Protein AF-A0A452FMN9-F1 (afdb_monomer_lite)

pLDDT: mean 85.5, std 10.98, range [50.72, 96.56]

Organism: Capra hircus (NCBI:txid9925)

Secondary structure (DSSP, 8-state):
-------PBPPGGGG--HHHHHTTGGGHHHHHHHHHS---GGGPBPPPGGG-HHHHHHHHHHHHHHHHHHHHHTTS---HHHHHHHHHHHHHHHHHHHHHHHHHHHHHHHHHHHHHT--

Sequence (119 aa):
MPPLHPTVKPNPLQKANLCSRLFFWWLNPLFKIGHKRKLEEDDMYSVLPEDHSQHLGEELQGYWDQEVSRAQEDSREPSLMKAIIKCYGKSYLVWGMLTFLEVKAFPYSALILSICGIP

Structure (mmCIF, N/CA/C/O backbone):
data_AF-A0A452FMN9-F1
#
_entry.id   AF-A0A452FMN9-F1
#
loop_
_atom_site.group_PDB
_atom_site.id
_atom_site.type_symbol
_atom_site.label_atom_id
_atom_site.label_alt_id
_atom_site.label_comp_id
_atom_site.label_asym_id
_atom_site.label_entity_id
_atom_site.label_seq_id
_atom_site.pdbx_PDB_ins_code
_atom_site.Cartn_x
_atom_site.Cartn_y
_atom_site.Cartn_z
_atom_site.occupancy
_atom_site.B_iso_or_equiv
_atom_site.auth_seq_id
_atom_site.auth_comp_id
_atom_site.auth_asym_id
_atom_site.auth_atom_id
_atom_site.pdbx_PDB_model_num
ATOM 1 N N . MET A 1 1 ? -25.229 -5.750 -25.055 1.00 50.72 1 MET A N 1
ATOM 2 C CA . MET A 1 1 ? -23.991 -4.942 -25.108 1.00 50.72 1 MET A CA 1
ATOM 3 C C . MET A 1 1 ? -22.810 -5.891 -25.007 1.00 50.72 1 MET A C 1
ATOM 5 O O . MET A 1 1 ? -22.873 -6.767 -24.151 1.00 50.72 1 MET A O 1
ATOM 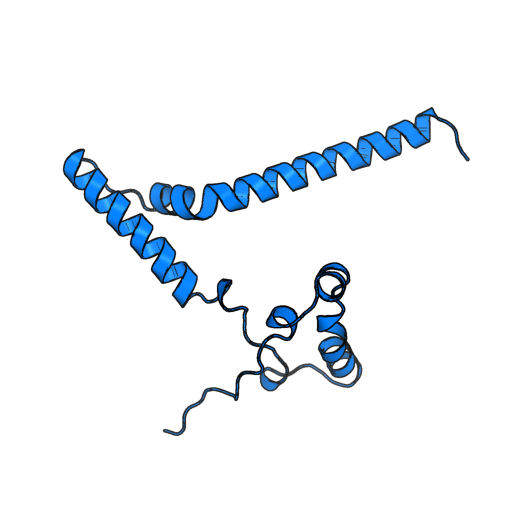9 N N . PRO A 1 2 ? -21.789 -5.782 -25.873 1.00 53.34 2 PRO A N 1
ATOM 10 C CA . PRO A 1 2 ? -20.533 -6.498 -25.670 1.00 53.34 2 PRO A CA 1
ATOM 11 C C . PRO A 1 2 ? -19.859 -5.973 -24.389 1.00 53.34 2 PRO A C 1
ATOM 13 O O . PRO A 1 2 ? -20.069 -4.805 -24.050 1.00 53.34 2 PRO A O 1
ATOM 16 N N . PRO A 1 3 ? -19.084 -6.787 -23.656 1.00 52.34 3 PRO A N 1
ATOM 17 C CA . PRO A 1 3 ? -18.376 -6.308 -22.475 1.00 52.34 3 PRO A CA 1
ATOM 18 C C . PRO A 1 3 ? -17.354 -5.236 -22.888 1.00 52.34 3 PRO A C 1
ATOM 20 O O . PRO A 1 3 ? -16.467 -5.497 -23.692 1.00 52.34 3 PRO A O 1
ATOM 23 N N . LEU A 1 4 ? -17.495 -4.026 -22.336 1.00 55.34 4 LEU A N 1
ATOM 24 C CA . LEU A 1 4 ? -16.609 -2.867 -22.542 1.00 55.34 4 LEU A CA 1
ATOM 25 C C . LEU A 1 4 ? -15.333 -2.929 -21.681 1.00 55.34 4 LEU A C 1
ATOM 27 O O . LEU A 1 4 ? -14.734 -1.899 -21.398 1.00 55.34 4 LEU A O 1
ATOM 31 N N . HIS A 1 5 ? -14.922 -4.115 -21.228 1.00 57.91 5 HIS A N 1
ATOM 32 C CA . HIS A 1 5 ? -13.666 -4.248 -20.499 1.00 57.91 5 HIS A CA 1
ATOM 33 C C . HIS A 1 5 ? -12.556 -4.646 -21.472 1.00 57.91 5 HIS A C 1
ATOM 35 O O . HIS A 1 5 ? -12.609 -5.758 -22.010 1.00 57.91 5 HIS A O 1
ATOM 41 N N . PRO A 1 6 ? -11.560 -3.775 -21.714 1.00 59.75 6 PRO A N 1
ATOM 42 C CA . PRO A 1 6 ? -10.383 -4.166 -22.469 1.00 59.75 6 PRO A CA 1
ATOM 43 C C . PRO A 1 6 ? -9.720 -5.351 -21.761 1.00 59.75 6 PRO A C 1
ATOM 45 O O . PRO A 1 6 ? -9.703 -5.439 -20.532 1.00 59.75 6 PRO A O 1
ATOM 48 N N . THR A 1 7 ? -9.214 -6.304 -22.543 1.00 59.06 7 THR A N 1
ATOM 49 C CA . THR A 1 7 ? -8.437 -7.453 -22.061 1.00 59.06 7 THR A CA 1
ATOM 50 C C . THR A 1 7 ? -7.324 -6.970 -21.134 1.00 59.06 7 THR A C 1
ATOM 52 O O . THR A 1 7 ? -6.320 -6.422 -21.588 1.00 59.06 7 THR A O 1
ATOM 55 N N . VAL A 1 8 ? -7.518 -7.149 -19.828 1.00 70.12 8 VAL A N 1
ATOM 56 C CA . VAL A 1 8 ? -6.638 -6.568 -18.817 1.00 70.12 8 VAL A CA 1
ATOM 57 C C . VAL A 1 8 ? -5.296 -7.300 -18.835 1.00 70.12 8 VAL A C 1
ATOM 59 O O . VAL A 1 8 ? -5.217 -8.496 -18.547 1.00 70.12 8 VAL A O 1
ATOM 62 N N . LYS A 1 9 ? -4.218 -6.586 -19.175 1.00 81.06 9 LYS A N 1
ATOM 63 C CA . LYS A 1 9 ? -2.860 -7.140 -19.125 1.00 81.06 9 LYS A CA 1
ATOM 64 C C . LYS A 1 9 ? -2.451 -7.324 -17.656 1.00 81.06 9 LYS A C 1
ATOM 66 O O . LYS A 1 9 ? -2.445 -6.340 -16.912 1.00 81.06 9 LYS A O 1
ATOM 71 N N . PRO A 1 10 ? -2.092 -8.542 -17.211 1.00 83.75 10 PRO A N 1
ATOM 72 C CA . PRO A 1 10 ? -1.677 -8.765 -15.831 1.00 83.75 10 PRO A CA 1
ATOM 73 C C . PRO A 1 10 ? -0.388 -7.998 -15.536 1.00 83.75 10 PRO A C 1
ATOM 75 O O . PRO A 1 10 ? 0.499 -7.902 -16.389 1.00 83.75 10 PRO A O 1
ATOM 78 N N . ASN A 1 11 ? -0.278 -7.464 -14.320 1.00 85.88 11 ASN A N 1
ATOM 79 C CA . ASN A 1 11 ? 0.890 -6.692 -13.926 1.00 85.88 11 ASN A CA 1
ATOM 80 C C . ASN A 1 11 ? 2.121 -7.612 -13.827 1.00 85.88 11 ASN A C 1
ATOM 82 O O . ASN A 1 11 ? 2.108 -8.552 -13.025 1.00 85.88 11 ASN A O 1
ATOM 86 N N . PRO A 1 12 ? 3.202 -7.367 -14.595 1.00 87.12 12 PRO A N 1
ATOM 87 C CA . PRO A 1 12 ? 4.407 -8.194 -14.540 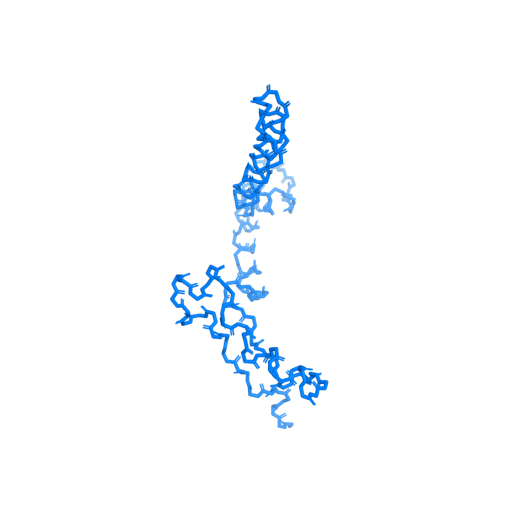1.00 87.12 12 PRO A CA 1
ATOM 88 C C . PRO A 1 12 ? 5.070 -8.174 -13.157 1.00 87.12 12 PRO A C 1
ATOM 90 O O . PRO A 1 12 ? 5.814 -9.099 -12.833 1.00 87.12 12 PRO A O 1
ATOM 93 N N . LEU A 1 13 ? 4.750 -7.184 -12.315 1.00 87.56 13 LEU A N 1
ATOM 94 C CA . LEU A 1 13 ? 5.148 -7.133 -10.913 1.00 87.56 13 LEU A CA 1
ATOM 95 C C . LEU A 1 13 ? 4.665 -8.353 -10.107 1.00 87.56 13 LEU A C 1
ATOM 97 O O . LEU A 1 13 ? 5.391 -8.802 -9.224 1.00 87.56 13 LEU A O 1
ATOM 101 N N . GLN A 1 14 ? 3.515 -8.950 -10.450 1.00 85.50 14 GLN A N 1
ATOM 102 C CA . GLN A 1 14 ? 2.999 -10.154 -9.777 1.00 85.50 14 GLN A CA 1
ATOM 103 C C . GLN A 1 14 ? 3.948 -11.356 -9.904 1.00 85.50 14 GLN A C 1
ATOM 105 O O . GLN A 1 14 ? 4.007 -12.204 -9.019 1.00 85.50 14 GLN A O 1
ATOM 110 N N . LYS A 1 15 ? 4.692 -11.444 -11.015 1.00 84.75 15 LYS A N 1
ATOM 111 C CA . LYS A 1 15 ? 5.624 -12.546 -11.313 1.00 84.75 15 LYS A CA 1
ATOM 112 C C . LYS A 1 15 ? 7.093 -12.119 -11.228 1.00 84.75 15 LYS A C 1
ATOM 114 O O . LYS A 1 15 ? 7.978 -12.890 -11.592 1.00 84.75 15 LYS A O 1
ATOM 119 N N . ALA A 1 16 ? 7.365 -10.889 -10.799 1.00 86.12 16 ALA A N 1
ATOM 120 C CA . ALA A 1 16 ? 8.710 -10.338 -10.777 1.00 86.12 16 ALA A CA 1
ATOM 121 C C . ALA A 1 16 ? 9.517 -10.874 -9.583 1.00 86.12 16 ALA A C 1
ATOM 123 O O . ALA A 1 16 ? 9.093 -10.792 -8.429 1.00 86.12 16 ALA A O 1
ATOM 124 N N . ASN A 1 17 ? 10.733 -11.355 -9.856 1.00 87.81 17 ASN A N 1
ATOM 125 C CA . ASN A 1 17 ? 11.694 -11.743 -8.820 1.00 87.81 17 ASN A CA 1
ATOM 126 C C . ASN A 1 17 ? 12.132 -10.524 -7.987 1.00 87.81 17 ASN A C 1
ATOM 128 O O . ASN A 1 17 ? 12.098 -9.394 -8.476 1.00 87.81 17 ASN A O 1
ATOM 132 N N . LEU A 1 18 ? 12.626 -10.745 -6.762 1.00 85.19 18 LEU A N 1
ATOM 133 C CA . LEU A 1 18 ? 13.028 -9.676 -5.830 1.00 85.19 18 LEU A CA 1
ATOM 134 C C . LEU A 1 18 ? 13.963 -8.630 -6.461 1.00 85.19 18 LEU A C 1
ATOM 136 O O . LEU A 1 18 ? 13.728 -7.435 -6.308 1.00 85.19 18 LEU A O 1
ATOM 140 N N . CYS A 1 19 ? 14.959 -9.058 -7.245 1.00 85.25 19 CYS A N 1
ATOM 141 C CA . CYS A 1 19 ? 15.853 -8.138 -7.956 1.00 85.25 19 CYS A CA 1
ATOM 142 C C . CYS A 1 19 ? 15.106 -7.266 -8.980 1.00 85.25 19 CYS A C 1
ATOM 144 O O . CYS A 1 19 ? 15.364 -6.072 -9.087 1.00 85.25 19 CYS A O 1
ATOM 146 N N . SER A 1 20 ? 14.148 -7.835 -9.720 1.00 88.69 20 SER A N 1
ATOM 147 C CA . SER A 1 20 ? 13.340 -7.086 -10.692 1.00 88.69 20 SER A CA 1
ATOM 148 C C . SER A 1 20 ? 12.426 -6.070 -10.004 1.00 88.69 20 SER A C 1
ATOM 150 O O . SER A 1 20 ? 12.253 -4.965 -10.515 1.00 88.69 20 SER A O 1
ATOM 152 N N . ARG A 1 21 ? 11.894 -6.418 -8.825 1.00 87.94 21 ARG A N 1
ATOM 153 C CA . ARG A 1 21 ? 11.094 -5.519 -7.982 1.00 87.94 21 ARG A CA 1
ATOM 154 C C . ARG A 1 21 ? 11.927 -4.350 -7.461 1.00 87.94 21 ARG A C 1
ATOM 156 O O . ARG A 1 21 ? 11.502 -3.212 -7.610 1.00 87.94 21 ARG A O 1
ATOM 163 N N . LEU A 1 22 ? 13.115 -4.630 -6.919 1.00 87.75 22 LEU A N 1
ATOM 164 C CA . LEU A 1 22 ? 14.002 -3.620 -6.332 1.00 87.75 22 LEU A CA 1
ATOM 165 C C . LEU A 1 22 ? 14.508 -2.609 -7.369 1.00 87.75 22 LEU A C 1
ATOM 167 O O . LEU A 1 22 ? 14.502 -1.411 -7.116 1.00 87.75 22 LEU A O 1
ATOM 171 N N . PHE A 1 23 ? 14.918 -3.085 -8.547 1.00 89.19 23 PHE A N 1
ATOM 172 C CA . PHE A 1 23 ? 15.443 -2.230 -9.618 1.00 89.19 23 PHE A CA 1
ATOM 173 C C . PHE A 1 23 ? 14.365 -1.731 -10.592 1.00 89.19 23 PHE A C 1
ATOM 175 O O . PHE A 1 23 ? 14.704 -1.222 -11.658 1.00 89.19 23 PHE A O 1
ATOM 182 N N . PHE A 1 24 ? 13.075 -1.913 -10.277 1.00 88.75 24 PHE A N 1
ATOM 183 C CA . PHE A 1 24 ? 11.944 -1.536 -11.140 1.00 88.75 2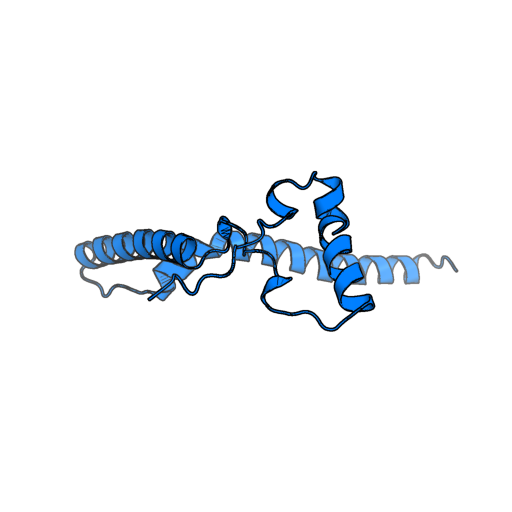4 PHE A CA 1
ATOM 184 C C . PHE A 1 24 ? 12.044 -2.062 -12.583 1.00 88.75 24 PHE A C 1
ATOM 186 O O . PHE A 1 24 ? 11.457 -1.515 -13.517 1.00 88.75 24 PHE A O 1
ATOM 193 N N . TRP A 1 25 ? 12.768 -3.164 -12.791 1.00 89.75 25 TRP A N 1
ATOM 194 C CA . TRP A 1 25 ? 13.091 -3.669 -14.127 1.00 89.75 25 TRP A CA 1
ATOM 195 C C . TRP A 1 25 ? 11.826 -4.080 -14.893 1.00 89.75 25 TRP A C 1
ATOM 197 O O . TRP A 1 25 ? 11.760 -3.968 -16.117 1.00 89.75 25 TRP A O 1
ATOM 207 N N . TRP A 1 26 ? 10.794 -4.520 -14.172 1.00 89.12 26 TRP A N 1
ATOM 208 C CA . TRP A 1 26 ? 9.494 -4.899 -14.721 1.00 89.12 26 TRP A CA 1
ATOM 209 C C . TRP A 1 26 ? 8.782 -3.764 -15.486 1.00 89.12 26 TRP A C 1
ATOM 211 O O . TRP A 1 26 ? 7.940 -4.063 -16.328 1.00 89.12 26 TRP A O 1
ATOM 221 N N . LEU A 1 27 ? 9.142 -2.490 -15.264 1.00 90.81 27 LEU A N 1
ATOM 222 C CA . LEU A 1 27 ? 8.587 -1.328 -15.978 1.00 90.81 27 LEU A CA 1
ATOM 223 C C . LEU A 1 27 ? 9.241 -1.058 -17.340 1.00 90.81 27 LEU A C 1
ATOM 225 O O . LEU A 1 27 ? 8.672 -0.351 -18.173 1.00 90.81 27 LEU A O 1
ATOM 229 N N . ASN A 1 28 ? 10.413 -1.637 -17.616 1.00 92.00 28 ASN A N 1
ATOM 230 C CA . ASN A 1 28 ? 11.156 -1.381 -18.853 1.00 92.00 28 ASN A CA 1
ATOM 231 C C . ASN A 1 28 ? 10.355 -1.610 -20.154 1.00 92.00 28 ASN A C 1
ATOM 233 O O . ASN A 1 28 ? 10.534 -0.832 -21.095 1.00 92.00 28 ASN A O 1
ATOM 237 N N .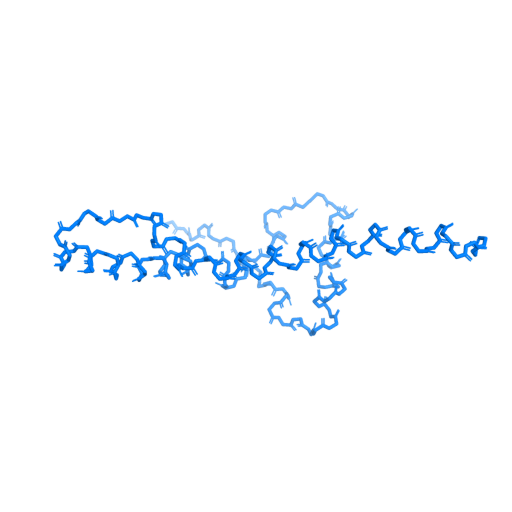 PRO A 1 29 ? 9.473 -2.625 -20.271 1.00 89.88 29 PRO A N 1
ATOM 238 C CA . PRO A 1 29 ? 8.618 -2.783 -21.447 1.00 89.88 29 PRO A CA 1
ATOM 239 C C . PRO A 1 29 ? 7.684 -1.588 -21.672 1.00 89.88 29 PRO A C 1
ATOM 241 O O . PRO A 1 29 ? 7.541 -1.143 -22.810 1.00 89.88 29 PRO A O 1
ATOM 244 N N . LEU A 1 30 ? 7.111 -1.031 -20.601 1.00 91.75 30 LEU A N 1
ATOM 245 C CA . LEU A 1 30 ? 6.205 0.114 -20.672 1.00 91.75 30 LEU A CA 1
ATOM 246 C C . LEU A 1 30 ? 6.944 1.374 -21.140 1.00 91.75 30 LEU A C 1
ATOM 248 O O . LEU A 1 30 ? 6.484 2.066 -22.047 1.00 91.75 30 LEU A O 1
ATOM 252 N N . PHE A 1 31 ? 8.145 1.620 -20.607 1.00 92.56 31 PHE A N 1
ATOM 253 C CA . PHE A 1 31 ? 8.981 2.743 -21.042 1.00 92.56 31 PHE A CA 1
ATOM 254 C C . PHE A 1 31 ? 9.412 2.633 -22.505 1.00 92.56 31 PHE A C 1
ATOM 256 O O . PHE A 1 31 ? 9.437 3.636 -23.216 1.00 92.56 31 PHE A O 1
ATOM 263 N N . LYS A 1 32 ? 9.688 1.422 -23.003 1.00 93.44 32 LYS A N 1
ATOM 264 C CA . LYS A 1 32 ? 9.992 1.210 -24.428 1.00 93.44 32 LYS A CA 1
ATOM 265 C C . LYS A 1 32 ? 8.818 1.571 -25.339 1.00 93.44 32 LYS A C 1
ATOM 267 O O . LYS A 1 32 ? 9.056 2.055 -26.444 1.00 93.44 32 LYS A O 1
ATOM 272 N N . ILE A 1 33 ? 7.578 1.327 -24.909 1.00 92.56 33 ILE A N 1
ATOM 273 C CA . ILE A 1 33 ? 6.377 1.719 -25.661 1.00 92.56 33 ILE A CA 1
ATOM 274 C C . ILE A 1 33 ? 6.225 3.240 -25.616 1.00 92.56 33 ILE A C 1
ATOM 276 O O . ILE A 1 33 ? 6.156 3.860 -26.674 1.00 92.56 33 ILE A O 1
ATOM 280 N N . GLY A 1 34 ? 6.288 3.829 -24.417 1.00 93.44 34 GLY A N 1
ATOM 281 C CA . GLY A 1 34 ? 6.189 5.277 -24.208 1.00 93.44 34 GLY A CA 1
ATOM 282 C C . GLY A 1 34 ? 7.252 6.093 -24.953 1.00 93.44 34 GLY A C 1
ATOM 283 O O . GLY A 1 34 ? 6.991 7.210 -25.384 1.00 93.44 34 GLY A O 1
ATOM 284 N N . HIS A 1 35 ? 8.443 5.523 -25.165 1.00 94.62 35 HIS A N 1
ATOM 285 C CA . HIS A 1 35 ? 9.497 6.148 -25.967 1.00 94.62 35 HIS A CA 1
ATOM 286 C C . HIS A 1 35 ? 9.181 6.145 -27.472 1.00 94.62 35 HIS A C 1
ATOM 288 O O . HIS A 1 35 ? 9.630 7.019 -28.208 1.00 94.62 35 HIS A O 1
ATOM 294 N N . LYS A 1 36 ? 8.454 5.137 -27.965 1.00 94.69 36 LYS A N 1
ATOM 295 C CA . LYS A 1 36 ? 8.114 5.012 -29.392 1.00 94.69 36 LYS A CA 1
ATOM 296 C C . LYS A 1 36 ? 6.839 5.764 -29.754 1.00 94.69 36 LYS A C 1
ATOM 298 O O . LYS A 1 36 ? 6.723 6.246 -30.876 1.00 94.69 36 LYS A O 1
ATOM 303 N N . ARG A 1 37 ? 5.871 5.811 -28.839 1.00 95.25 37 ARG A N 1
ATOM 304 C CA . ARG A 1 37 ? 4.551 6.411 -29.046 1.00 95.25 37 ARG A CA 1
ATOM 305 C C . ARG A 1 37 ? 3.937 6.855 -27.722 1.00 95.25 37 ARG A C 1
ATOM 307 O O . ARG A 1 37 ? 4.325 6.372 -26.662 1.00 95.25 37 ARG A O 1
ATOM 314 N N . LYS A 1 38 ? 2.922 7.718 -27.790 1.00 92.12 38 LYS A N 1
ATOM 315 C CA . LYS A 1 38 ? 2.099 8.055 -26.622 1.00 92.12 38 LYS A CA 1
ATOM 316 C C . LYS A 1 38 ? 1.368 6.801 -26.124 1.00 92.12 38 LYS A C 1
ATOM 318 O O . LYS A 1 38 ? 0.851 6.032 -26.934 1.00 92.12 38 LYS A O 1
ATOM 323 N N . LEU A 1 39 ? 1.367 6.615 -24.806 1.00 91.75 39 LEU A N 1
ATOM 324 C CA . LEU A 1 39 ? 0.704 5.499 -24.136 1.00 91.75 39 LEU A CA 1
ATOM 325 C C . LEU A 1 39 ? -0.817 5.641 -24.222 1.00 91.75 39 LEU A C 1
ATOM 327 O O . LEU A 1 39 ? -1.352 6.740 -24.053 1.00 91.75 39 LEU A O 1
ATOM 331 N N . GLU A 1 40 ? -1.482 4.518 -24.456 1.00 89.94 40 GLU A N 1
ATOM 332 C CA . GLU A 1 40 ? -2.940 4.392 -24.473 1.00 89.94 40 GLU A CA 1
ATOM 333 C C . GLU A 1 40 ? -3.418 3.529 -23.299 1.00 89.94 40 GLU A C 1
ATOM 335 O O . GLU A 1 40 ? -2.622 2.856 -22.642 1.00 89.94 40 GLU A O 1
ATOM 340 N N . GLU A 1 41 ? -4.724 3.542 -23.026 1.00 84.38 41 GLU A N 1
ATOM 341 C CA . GLU A 1 41 ? -5.324 2.768 -21.930 1.00 84.38 41 GLU A CA 1
ATOM 342 C C . GLU A 1 41 ? -5.042 1.264 -22.070 1.00 84.38 41 GLU A C 1
ATOM 344 O O . GLU A 1 41 ? -4.655 0.612 -21.103 1.00 84.38 41 GLU A O 1
ATOM 349 N N . ASP A 1 42 ? -5.087 0.741 -23.298 1.00 85.75 42 ASP A N 1
ATOM 350 C CA . ASP A 1 42 ? -4.793 -0.664 -23.604 1.00 85.75 42 ASP A CA 1
ATOM 351 C C . ASP A 1 42 ? -3.333 -1.068 -23.327 1.00 85.75 42 ASP A C 1
ATOM 353 O O . ASP A 1 42 ? -3.015 -2.260 -23.244 1.00 85.75 42 ASP A O 1
ATOM 357 N N . ASP A 1 43 ? -2.404 -0.111 -23.214 1.00 85.94 43 ASP A N 1
ATOM 358 C CA . ASP A 1 43 ? -1.009 -0.381 -22.848 1.00 85.94 43 ASP A CA 1
ATOM 359 C C . ASP A 1 43 ? -0.812 -0.524 -21.337 1.00 85.94 43 ASP A C 1
ATOM 361 O O . ASP A 1 43 ? 0.227 -1.038 -20.911 1.00 85.94 43 ASP A O 1
ATOM 365 N N . MET A 1 44 ? -1.776 -0.073 -20.531 1.00 88.88 44 MET A N 1
ATOM 366 C CA . MET A 1 44 ? -1.671 -0.098 -19.078 1.00 88.88 44 MET A CA 1
ATOM 367 C C . MET A 1 44 ? -1.855 -1.513 -18.527 1.00 88.88 44 MET A C 1
ATOM 369 O O . MET A 1 44 ? -2.626 -2.330 -19.035 1.00 88.88 44 MET A O 1
ATOM 373 N N . TYR A 1 45 ? -1.121 -1.807 -17.457 1.00 89.25 45 TYR A N 1
ATOM 374 C CA . TYR A 1 45 ? -1.304 -3.034 -16.691 1.00 89.25 45 TYR A CA 1
ATOM 375 C C . TYR A 1 45 ? -2.461 -2.885 -15.702 1.00 89.25 45 TYR A C 1
ATOM 377 O O . TYR A 1 45 ? -2.736 -1.784 -15.226 1.00 89.25 45 TYR A O 1
ATOM 385 N N . SER A 1 46 ? -3.078 -4.010 -15.331 1.00 87.75 46 SER A N 1
ATOM 386 C CA . SER A 1 46 ? -3.963 -4.062 -14.163 1.00 87.75 46 SER A CA 1
ATOM 387 C C . SER A 1 46 ? -3.261 -3.512 -12.928 1.00 87.75 46 SER A C 1
ATOM 389 O O . SER A 1 46 ? -2.058 -3.727 -12.735 1.00 87.75 46 SER A O 1
ATOM 391 N N . VAL A 1 47 ? -4.043 -2.925 -12.025 1.00 87.06 47 VAL A N 1
ATOM 392 C CA . VAL A 1 47 ? -3.606 -2.782 -10.636 1.00 87.06 47 VAL A CA 1
ATOM 393 C C . VAL A 1 47 ? -3.296 -4.159 -10.047 1.00 87.06 47 VAL A C 1
ATOM 395 O O . VAL A 1 47 ? -3.789 -5.193 -10.522 1.00 87.06 47 VAL A O 1
ATOM 398 N N . LEU A 1 48 ? -2.411 -4.170 -9.058 1.00 85.94 48 LEU A N 1
ATOM 399 C CA . LEU A 1 48 ? -2.095 -5.373 -8.307 1.00 85.94 48 LEU A CA 1
ATOM 400 C C . LEU A 1 48 ? -3.339 -5.869 -7.555 1.00 85.94 48 LEU A C 1
ATOM 402 O O . LEU A 1 48 ? -4.196 -5.051 -7.216 1.00 85.94 48 LEU A O 1
ATOM 406 N N . PRO A 1 49 ? -3.444 -7.180 -7.270 1.00 83.56 49 PRO A N 1
ATOM 407 C CA . PRO A 1 49 ? -4.590 -7.734 -6.572 1.00 83.56 49 PRO A CA 1
ATOM 408 C C . PRO A 1 49 ? -4.851 -7.052 -5.226 1.00 83.56 49 PRO A C 1
ATOM 410 O O . PRO A 1 49 ? -5.995 -6.798 -4.862 1.00 83.56 49 PRO A O 1
ATOM 413 N N . GLU A 1 50 ? -3.765 -6.711 -4.534 1.00 83.19 50 GLU A N 1
ATOM 414 C CA . GLU A 1 50 ? -3.758 -6.043 -3.236 1.00 83.19 50 GLU A CA 1
ATOM 415 C C . GLU A 1 50 ? -4.223 -4.578 -3.321 1.00 83.19 50 GLU A C 1
ATOM 417 O O . GLU A 1 50 ? -4.769 -4.045 -2.360 1.00 83.19 50 GLU A O 1
ATOM 422 N N . ASP A 1 51 ? -4.058 -3.943 -4.484 1.00 85.19 51 ASP A N 1
ATOM 423 C CA . ASP A 1 51 ? -4.416 -2.541 -4.725 1.00 85.19 51 ASP A CA 1
ATOM 424 C C . ASP A 1 51 ? -5.832 -2.386 -5.313 1.00 85.19 51 ASP A C 1
ATOM 426 O O . ASP A 1 51 ? -6.274 -1.272 -5.611 1.00 85.19 51 ASP A O 1
ATOM 430 N N . HIS A 1 52 ? -6.570 -3.485 -5.522 1.00 87.75 52 HIS A N 1
ATOM 431 C CA . HIS A 1 52 ? -7.950 -3.393 -5.991 1.00 87.75 52 HIS A CA 1
ATOM 432 C C . HIS A 1 52 ? -8.840 -2.732 -4.936 1.00 87.75 52 HIS A C 1
ATOM 434 O O . HIS A 1 52 ? -8.896 -3.150 -3.779 1.00 87.75 52 HIS A O 1
ATOM 440 N N . SER A 1 53 ? -9.644 -1.761 -5.376 1.00 89.19 53 SER A N 1
ATOM 441 C CA . SER A 1 53 ? -10.636 -1.089 -4.530 1.00 89.19 53 SER A CA 1
ATOM 442 C C . SER A 1 53 ? -11.643 -2.053 -3.906 1.00 89.19 53 SER A C 1
ATOM 444 O O . SER A 1 53 ? -12.088 -1.817 -2.788 1.00 89.19 53 SER A O 1
ATOM 446 N N . GLN A 1 54 ? -11.979 -3.145 -4.600 1.00 88.69 54 GLN A N 1
ATOM 447 C CA . GLN A 1 54 ? -12.834 -4.196 -4.057 1.00 88.69 54 GLN A CA 1
ATOM 448 C C . GLN A 1 54 ? -12.193 -4.853 -2.830 1.00 88.69 54 GLN A C 1
ATOM 450 O O . GLN A 1 54 ? -12.834 -4.931 -1.789 1.00 88.69 54 GLN A O 1
ATOM 455 N N . HIS A 1 55 ? -10.928 -5.267 -2.934 1.00 89.12 55 HIS A N 1
ATOM 456 C CA . HIS A 1 55 ? -10.214 -5.921 -1.840 1.00 89.12 55 HIS A CA 1
ATOM 457 C C . HIS A 1 55 ? -10.094 -5.001 -0.617 1.00 89.12 55 HIS A C 1
ATOM 459 O O . HIS A 1 55 ? -10.490 -5.373 0.485 1.00 89.12 55 HIS A O 1
ATOM 465 N N . LEU A 1 56 ? -9.640 -3.763 -0.835 1.00 90.88 56 LEU A N 1
ATOM 466 C CA . LEU A 1 56 ? -9.521 -2.747 0.216 1.00 90.88 56 LEU A CA 1
ATOM 467 C C . LEU A 1 56 ? -10.880 -2.380 0.836 1.00 90.88 56 LEU A C 1
ATOM 469 O O . LEU A 1 56 ? -10.976 -2.091 2.031 1.00 90.88 56 LEU A O 1
ATOM 473 N N . GLY A 1 57 ? -11.939 -2.382 0.022 1.00 93.06 57 GLY A N 1
ATOM 474 C CA . GLY A 1 57 ? -13.309 -2.139 0.459 1.00 93.06 57 GLY A CA 1
ATOM 475 C C . GLY A 1 57 ? -13.841 -3.261 1.345 1.00 93.06 57 GLY A C 1
ATOM 476 O O . GLY A 1 57 ? -14.389 -2.980 2.406 1.00 93.06 57 GLY A O 1
ATOM 477 N N . GLU A 1 58 ? -13.640 -4.519 0.949 1.00 94.00 58 GLU A N 1
ATOM 478 C CA . GLU A 1 58 ? -14.019 -5.702 1.731 1.00 94.00 58 GLU A CA 1
ATOM 479 C C . GLU A 1 58 ? -13.273 -5.755 3.075 1.00 94.00 58 GLU A C 1
ATOM 481 O O . GLU A 1 58 ? -13.887 -6.010 4.113 1.00 94.00 58 GLU A O 1
ATOM 486 N N . GLU A 1 59 ? -11.973 -5.444 3.085 1.00 93.44 59 GLU A N 1
ATOM 487 C CA . GLU A 1 59 ? -11.181 -5.373 4.316 1.00 93.44 59 GLU A CA 1
ATOM 488 C C . GLU A 1 59 ? -11.712 -4.283 5.259 1.00 93.44 59 GLU A C 1
ATOM 490 O O . GLU A 1 59 ? -12.006 -4.549 6.430 1.00 93.44 59 GLU A O 1
ATOM 495 N N . LEU A 1 60 ? -11.905 -3.062 4.746 1.00 95.31 60 LEU A N 1
ATOM 496 C CA . LEU A 1 60 ? -12.432 -1.948 5.533 1.00 95.31 60 LEU A CA 1
ATOM 497 C C . LEU A 1 60 ? -13.843 -2.236 6.061 1.00 95.31 60 LEU A C 1
ATOM 499 O O . LEU A 1 60 ? -14.132 -1.901 7.211 1.00 95.31 60 LEU A O 1
ATOM 503 N N . GLN A 1 61 ? -14.697 -2.873 5.256 1.00 95.12 61 GLN A N 1
ATOM 504 C CA . GLN A 1 61 ? -16.044 -3.279 5.658 1.00 95.12 61 GLN A CA 1
ATOM 505 C C . GLN A 1 61 ? -15.992 -4.217 6.872 1.00 95.12 61 GLN A C 1
ATOM 507 O O . GLN A 1 61 ? -16.695 -3.991 7.853 1.00 95.12 61 GLN A O 1
ATOM 512 N N . GLY A 1 62 ? -15.086 -5.200 6.874 1.00 95.69 62 GLY A N 1
ATOM 513 C CA . GLY A 1 62 ? -14.899 -6.090 8.023 1.00 95.69 62 GLY A CA 1
ATOM 514 C C . GLY A 1 62 ? -14.484 -5.352 9.304 1.00 95.69 62 GLY A C 1
ATOM 515 O O . GLY A 1 62 ? -14.974 -5.657 10.395 1.00 95.69 62 GLY A O 1
ATOM 516 N N . TYR A 1 63 ? -13.611 -4.344 9.201 1.00 95.00 63 TYR A N 1
ATOM 517 C CA . TYR A 1 63 ? -13.241 -3.497 10.344 1.00 95.00 63 TYR A CA 1
ATOM 518 C C . TYR A 1 63 ? -14.370 -2.568 10.795 1.00 95.00 63 TYR A C 1
ATOM 520 O O . TYR A 1 63 ? -14.491 -2.287 11.991 1.00 95.00 63 TYR A O 1
ATOM 528 N N . TRP A 1 64 ? -15.183 -2.090 9.856 1.00 96.50 64 TRP A N 1
ATOM 529 C CA . TRP A 1 64 ? -16.359 -1.281 10.138 1.00 96.50 64 TRP A CA 1
ATOM 530 C C . TRP A 1 64 ? -17.399 -2.075 10.928 1.00 96.50 64 TRP A C 1
ATOM 532 O O . TRP A 1 64 ? -17.819 -1.616 11.990 1.00 96.50 64 TRP A O 1
ATOM 542 N N . ASP A 1 65 ? -17.722 -3.294 10.497 1.00 96.56 65 ASP A N 1
ATOM 543 C CA . ASP A 1 65 ? -18.693 -4.158 11.176 1.00 96.56 65 ASP A CA 1
ATOM 544 C C . ASP A 1 65 ? -18.260 -4.471 12.621 1.00 96.56 65 ASP A C 1
ATOM 546 O O . ASP A 1 65 ? -19.066 -4.426 13.554 1.00 96.56 65 ASP A O 1
ATOM 550 N N . GLN A 1 66 ? -16.957 -4.683 12.849 1.00 94.69 66 GLN A N 1
ATOM 551 C CA . GLN A 1 66 ? -16.400 -4.821 14.201 1.00 94.69 66 GLN A CA 1
ATOM 552 C C . GLN A 1 66 ? -16.551 -3.550 15.051 1.00 94.69 66 GLN A C 1
ATOM 554 O O . GLN A 1 66 ? -16.802 -3.636 16.255 1.00 94.69 66 GLN A O 1
ATOM 559 N N . GLU A 1 67 ? -16.337 -2.365 14.468 1.00 94.88 67 GLU A N 1
ATOM 560 C CA . GLU A 1 67 ? -16.497 -1.098 15.191 1.00 94.88 67 GLU A CA 1
ATOM 561 C C . GLU A 1 67 ? -17.966 -0.848 15.534 1.00 94.88 67 GLU A C 1
ATOM 563 O O . GLU A 1 67 ? -18.235 -0.405 16.648 1.00 94.88 67 GLU A O 1
ATOM 568 N N . VAL A 1 68 ? -18.894 -1.184 14.631 1.00 95.62 68 VAL A N 1
ATOM 569 C CA . VAL A 1 68 ? -20.343 -1.103 14.862 1.00 95.62 68 VAL A CA 1
ATOM 570 C C . VAL A 1 68 ? -20.765 -2.028 16.002 1.00 95.62 68 VAL A C 1
ATOM 572 O O . VAL A 1 68 ? -21.398 -1.557 16.945 1.00 95.62 68 VAL A O 1
ATOM 575 N N . SER A 1 69 ? -20.347 -3.299 15.981 1.00 94.44 69 SER A N 1
ATOM 576 C CA . SER A 1 69 ? -20.651 -4.254 17.058 1.00 94.44 69 SER A CA 1
ATOM 577 C C . SER A 1 69 ? -20.143 -3.757 18.416 1.00 94.44 69 SER A C 1
ATOM 579 O O . SER A 1 69 ? -20.887 -3.745 19.393 1.00 94.44 69 SER A O 1
ATOM 581 N N . ARG A 1 70 ? -18.896 -3.267 18.481 1.00 92.38 70 ARG A N 1
ATOM 582 C CA . ARG A 1 70 ? -18.323 -2.731 19.728 1.00 92.38 70 ARG A CA 1
ATOM 583 C C . ARG A 1 70 ? -19.016 -1.447 20.180 1.00 92.38 70 ARG A C 1
ATOM 585 O O . ARG A 1 70 ? -19.176 -1.204 21.368 1.00 92.38 70 ARG A O 1
ATOM 592 N N . ALA A 1 71 ? -19.387 -0.582 19.241 1.00 93.19 71 ALA A N 1
ATOM 593 C CA . ALA A 1 71 ? -20.083 0.660 19.546 1.00 93.19 71 ALA A CA 1
ATOM 594 C C . ALA A 1 71 ? -21.476 0.400 20.142 1.00 93.19 71 ALA A C 1
ATOM 596 O O . ALA A 1 71 ? -21.871 1.083 21.084 1.00 93.19 71 ALA A O 1
ATOM 597 N N . GLN A 1 72 ? -22.167 -0.634 19.655 1.00 93.44 72 GLN A N 1
ATOM 598 C CA . GLN A 1 72 ? -23.447 -1.076 20.194 1.00 93.44 72 GLN A CA 1
ATOM 599 C C . GLN A 1 72 ? -23.323 -1.606 21.631 1.00 93.44 72 GLN A C 1
ATOM 601 O O . GLN A 1 72 ? -24.117 -1.214 22.484 1.00 93.44 72 GLN A O 1
ATOM 606 N N . GLU A 1 73 ? -22.322 -2.445 21.919 1.00 93.75 73 GLU A N 1
ATOM 607 C CA . GLU A 1 73 ? -22.050 -2.943 23.279 1.00 93.75 73 GLU A CA 1
ATOM 608 C C . GLU A 1 73 ? -21.714 -1.804 24.254 1.00 93.75 73 GLU A C 1
ATOM 610 O O . GLU A 1 73 ? -22.254 -1.735 25.357 1.00 93.75 73 GLU A O 1
ATOM 615 N N . ASP A 1 74 ? -20.879 -0.862 23.815 1.00 92.94 74 ASP A N 1
ATOM 616 C CA . ASP A 1 74 ? -20.431 0.280 24.616 1.00 92.94 74 ASP A CA 1
ATOM 617 C C . ASP A 1 74 ? -21.467 1.425 24.689 1.00 92.94 74 ASP A C 1
ATOM 619 O O . ASP A 1 74 ? -21.173 2.477 25.262 1.00 92.94 74 ASP A O 1
ATOM 623 N N . SER A 1 75 ? -22.655 1.273 24.083 1.00 91.62 75 SER A N 1
ATOM 624 C CA . SER A 1 75 ? -23.685 2.326 23.970 1.00 91.62 75 SER A CA 1
ATOM 625 C C . SER A 1 75 ? -23.140 3.668 23.451 1.00 91.62 75 SER A C 1
ATOM 627 O O . SER A 1 75 ? -23.500 4.742 23.937 1.00 91.62 75 SER A O 1
ATOM 629 N N . ARG A 1 76 ? -22.243 3.614 22.463 1.00 93.12 76 ARG A N 1
ATOM 630 C CA . ARG A 1 76 ? -21.579 4.778 21.857 1.00 93.12 76 ARG A CA 1
ATOM 631 C C . ARG A 1 76 ? -21.789 4.808 20.350 1.00 93.12 76 ARG A C 1
ATOM 633 O O . ARG A 1 76 ? -22.141 3.807 19.738 1.00 93.12 76 ARG A O 1
ATOM 640 N N . GLU A 1 77 ? -21.506 5.947 19.730 1.00 92.56 77 GLU A N 1
ATOM 641 C CA . GLU A 1 77 ? -21.571 6.058 18.272 1.00 92.56 77 GLU A CA 1
ATOM 642 C C . GLU A 1 77 ? -20.358 5.388 17.592 1.00 92.56 77 GLU A C 1
ATOM 644 O O . GLU A 1 77 ? -19.213 5.564 18.042 1.00 92.56 77 GLU A O 1
ATOM 649 N N . PRO A 1 78 ? -20.575 4.622 16.504 1.00 93.44 78 PRO A N 1
ATOM 650 C CA . PRO A 1 78 ? -19.490 4.044 15.723 1.00 93.44 78 PRO A CA 1
ATOM 651 C C . PRO A 1 78 ? -18.709 5.139 14.992 1.00 93.44 78 PRO A C 1
ATOM 653 O O . PRO A 1 78 ? -19.270 6.112 14.493 1.00 93.44 78 PRO A O 1
ATOM 656 N N . SER A 1 79 ? -17.388 4.975 14.897 1.00 94.06 79 SER A N 1
ATOM 657 C CA . SER A 1 79 ? -16.508 5.960 14.263 1.00 94.06 79 SER A CA 1
ATOM 658 C C . SER A 1 79 ? -15.735 5.349 13.103 1.00 94.06 79 SER A C 1
ATOM 660 O O . SER A 1 79 ? -14.882 4.482 13.297 1.00 94.06 79 SER A O 1
ATOM 662 N N . LEU A 1 80 ? -15.976 5.862 11.895 1.00 93.50 80 LEU A N 1
ATOM 663 C CA . LEU A 1 80 ? -15.310 5.380 10.683 1.00 93.50 80 LEU A CA 1
ATOM 664 C C . LEU A 1 80 ? -13.798 5.622 10.734 1.00 93.50 80 LEU A C 1
ATOM 666 O O . LEU A 1 80 ? -13.013 4.765 10.338 1.00 93.50 80 LEU A O 1
ATOM 670 N N . MET A 1 81 ? -13.374 6.753 11.305 1.00 93.75 81 MET A N 1
ATOM 671 C CA . MET A 1 81 ? -11.953 7.049 11.504 1.00 93.75 81 MET A CA 1
ATOM 672 C C . MET A 1 81 ? -11.259 5.994 12.369 1.00 93.75 81 MET A C 1
ATOM 674 O O . MET A 1 81 ? -10.131 5.613 12.066 1.00 93.75 81 MET A O 1
ATOM 678 N N . LYS A 1 82 ? -11.925 5.466 13.407 1.00 92.25 82 LYS A N 1
ATOM 679 C CA . LYS A 1 82 ? -11.360 4.374 14.216 1.00 92.25 82 LYS A CA 1
ATOM 680 C C . LYS A 1 82 ? -11.188 3.097 13.397 1.00 92.25 82 LYS A C 1
ATOM 682 O O . LYS A 1 82 ? -10.145 2.461 13.518 1.00 92.25 82 LYS A O 1
ATOM 687 N N . ALA A 1 83 ? -12.162 2.747 12.556 1.00 94.44 83 ALA A N 1
ATOM 688 C CA . ALA A 1 83 ? -12.063 1.589 11.668 1.00 94.44 83 ALA A CA 1
ATOM 689 C C . ALA A 1 83 ? -10.906 1.743 10.663 1.00 94.44 83 ALA A C 1
ATOM 691 O O . ALA A 1 83 ? -10.082 0.840 10.540 1.00 94.44 83 ALA A O 1
ATOM 692 N N . ILE A 1 84 ? -10.766 2.919 10.040 1.00 94.81 84 ILE A N 1
ATOM 693 C CA . ILE A 1 84 ? -9.678 3.230 9.096 1.00 94.81 84 ILE A CA 1
ATOM 694 C C . ILE A 1 84 ? -8.307 3.154 9.778 1.00 94.81 84 ILE A C 1
ATOM 696 O O . ILE A 1 84 ? -7.400 2.500 9.265 1.00 94.81 84 ILE A O 1
ATOM 700 N N . ILE A 1 85 ? -8.149 3.780 10.951 1.00 94.56 85 ILE A N 1
ATOM 701 C CA . ILE A 1 85 ? -6.892 3.738 11.715 1.00 94.56 85 ILE A CA 1
ATOM 702 C C . ILE A 1 85 ? -6.560 2.300 12.130 1.00 94.56 85 ILE A C 1
ATOM 704 O O . ILE A 1 85 ? -5.399 1.900 12.090 1.00 94.56 85 ILE A O 1
ATOM 708 N N . LYS A 1 86 ? -7.560 1.500 12.510 1.00 92.88 86 LYS A N 1
ATOM 709 C CA . LYS A 1 86 ? -7.358 0.102 12.907 1.00 92.88 86 LYS A CA 1
ATOM 710 C C . LYS A 1 86 ? -6.964 -0.791 11.723 1.00 92.88 86 LYS A C 1
ATOM 712 O O . LYS A 1 86 ? -6.128 -1.672 11.914 1.00 92.88 86 LYS A O 1
ATOM 717 N N . CYS A 1 87 ? -7.532 -0.541 10.544 1.00 92.25 87 CYS A N 1
ATOM 718 C CA . CYS A 1 87 ? -7.243 -1.252 9.298 1.00 92.25 87 CYS A CA 1
ATOM 719 C C . CYS A 1 87 ? -5.835 -0.909 8.780 1.00 92.25 87 CYS A C 1
ATOM 721 O O . CYS A 1 87 ? -4.961 -1.768 8.715 1.00 92.25 87 CYS A O 1
ATOM 723 N N . TYR A 1 88 ? -5.563 0.371 8.513 1.00 91.56 88 TYR A N 1
ATOM 724 C CA . TYR A 1 88 ? -4.360 0.781 7.780 1.00 91.56 88 TYR A CA 1
ATOM 725 C C . TYR A 1 88 ? -3.248 1.374 8.651 1.00 91.56 88 TYR A C 1
ATOM 727 O O . TYR A 1 88 ? -2.112 1.528 8.196 1.00 91.56 88 TYR A O 1
ATOM 735 N N . GLY A 1 89 ? -3.530 1.701 9.914 1.00 91.75 89 GLY A N 1
ATOM 736 C CA . GLY A 1 89 ? -2.600 2.436 10.772 1.00 91.75 89 GLY A CA 1
ATOM 737 C C . GLY A 1 89 ? -1.261 1.731 10.967 1.00 91.75 89 GLY A C 1
ATOM 738 O O . GLY A 1 89 ? -0.227 2.387 10.935 1.00 91.75 89 GLY A O 1
ATOM 739 N N . LYS A 1 90 ? -1.237 0.398 11.095 1.00 90.62 90 LYS A N 1
ATOM 740 C CA . LYS A 1 90 ? 0.022 -0.356 11.240 1.00 90.62 90 LYS A CA 1
ATOM 741 C C . LYS A 1 90 ? 0.920 -0.222 10.010 1.00 90.62 90 LYS A C 1
ATOM 743 O O . LYS A 1 90 ? 2.108 0.051 10.160 1.00 90.62 90 LYS A O 1
ATOM 748 N N . SER A 1 91 ? 0.354 -0.373 8.815 1.00 89.00 91 SER A N 1
ATOM 749 C CA . SER A 1 91 ? 1.090 -0.251 7.554 1.00 89.00 91 SER A CA 1
ATOM 750 C C . SER A 1 91 ? 1.665 1.157 7.394 1.00 89.00 91 SER A C 1
ATOM 752 O O . SER A 1 91 ? 2.863 1.306 7.156 1.00 89.00 91 SER A O 1
ATOM 754 N N . TYR A 1 92 ? 0.852 2.195 7.622 1.00 91.62 92 TYR A N 1
ATOM 755 C CA . TYR A 1 92 ? 1.319 3.584 7.567 1.00 91.62 92 TYR A CA 1
ATOM 756 C C . TYR A 1 92 ? 2.345 3.921 8.655 1.00 91.62 92 TYR A C 1
ATOM 758 O O . 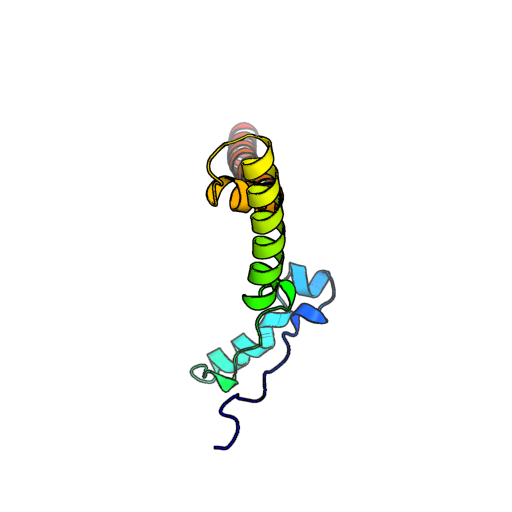TYR A 1 92 ? 3.262 4.696 8.396 1.00 91.62 92 TYR A O 1
ATOM 766 N N . LEU A 1 93 ? 2.246 3.328 9.850 1.00 93.94 93 LEU A N 1
ATOM 767 C CA . LEU A 1 93 ? 3.243 3.509 10.908 1.00 93.94 93 LEU A CA 1
ATOM 768 C C . LEU A 1 93 ? 4.607 2.940 10.510 1.00 93.94 93 LEU A C 1
ATOM 770 O O . LEU A 1 93 ? 5.616 3.604 10.728 1.00 93.94 93 LEU A O 1
ATOM 774 N N . VAL A 1 94 ? 4.658 1.750 9.903 1.00 93.25 94 VAL A N 1
ATOM 775 C CA . VAL A 1 94 ? 5.922 1.160 9.428 1.00 93.25 94 VAL A CA 1
ATOM 776 C C . VAL A 1 94 ? 6.565 2.043 8.357 1.00 93.25 94 VAL A C 1
ATOM 778 O O . VAL A 1 94 ? 7.748 2.364 8.465 1.00 93.25 94 VAL A O 1
ATOM 781 N N . TRP A 1 95 ? 5.782 2.495 7.373 1.00 91.62 95 TRP A N 1
ATOM 782 C CA . TRP A 1 95 ? 6.256 3.430 6.349 1.00 91.62 95 TRP A CA 1
ATOM 783 C C . TRP A 1 95 ? 6.740 4.754 6.951 1.00 91.62 95 TRP A C 1
ATOM 785 O O . TRP A 1 95 ? 7.835 5.208 6.630 1.00 91.62 95 TRP A O 1
ATOM 795 N N . GLY A 1 96 ? 5.979 5.339 7.879 1.00 91.94 96 GLY A N 1
ATOM 796 C CA . GLY A 1 96 ? 6.356 6.579 8.558 1.00 91.94 96 GLY A CA 1
ATOM 797 C C . GLY A 1 96 ? 7.645 6.451 9.373 1.00 91.94 96 GLY A C 1
ATOM 798 O O . GLY A 1 96 ? 8.488 7.347 9.338 1.00 91.94 96 GLY A O 1
ATOM 799 N N . MET A 1 97 ? 7.840 5.323 10.061 1.00 92.25 97 MET A N 1
ATOM 800 C CA . MET A 1 97 ? 9.079 5.032 10.788 1.00 92.25 97 MET A CA 1
ATOM 801 C C . MET A 1 97 ? 10.274 4.902 9.838 1.00 92.25 97 MET A C 1
ATOM 803 O O . MET A 1 97 ? 11.330 5.464 10.122 1.00 92.25 97 MET A O 1
ATOM 807 N N . LEU A 1 98 ? 10.110 4.219 8.699 1.00 88.38 98 LEU A N 1
ATOM 808 C CA . LEU A 1 98 ? 11.155 4.092 7.680 1.00 88.38 98 LEU A CA 1
ATOM 809 C C . LEU A 1 98 ? 11.562 5.468 7.129 1.00 88.38 98 LEU A C 1
ATOM 811 O O . LEU A 1 98 ? 12.739 5.821 7.167 1.00 88.38 98 LEU A O 1
ATOM 815 N N . THR A 1 99 ? 10.592 6.288 6.714 1.00 88.38 99 THR A N 1
ATOM 816 C CA . THR A 1 99 ? 10.850 7.644 6.205 1.00 88.38 99 THR A CA 1
ATOM 817 C C . THR A 1 99 ? 11.526 8.528 7.253 1.00 88.38 99 THR A C 1
ATOM 819 O O . THR A 1 99 ? 12.445 9.282 6.939 1.00 88.38 99 THR A O 1
ATOM 822 N N . PHE A 1 100 ? 11.124 8.431 8.523 1.00 88.44 100 PHE A N 1
ATOM 823 C CA . PHE A 1 100 ? 11.759 9.188 9.602 1.00 88.44 100 PHE A CA 1
ATOM 824 C C . PHE A 1 100 ? 13.231 8.803 9.807 1.00 88.44 100 PHE A C 1
ATOM 826 O O . PHE A 1 100 ? 14.064 9.678 10.063 1.00 88.44 100 PHE A O 1
ATOM 833 N N . LEU A 1 101 ? 13.557 7.512 9.693 1.00 86.75 101 LEU A N 1
ATOM 834 C CA . LEU A 1 101 ? 14.930 7.015 9.773 1.00 86.75 101 LEU A CA 1
ATOM 835 C C . LEU A 1 101 ? 15.767 7.498 8.585 1.00 86.75 101 LEU A C 1
ATOM 837 O O . LEU A 1 101 ? 16.877 7.984 8.794 1.00 86.75 101 LEU A O 1
ATOM 841 N N . GLU A 1 102 ? 15.229 7.442 7.366 1.00 79.44 102 GLU A N 1
ATOM 842 C CA . GLU A 1 102 ? 15.904 7.917 6.150 1.00 79.44 102 GLU A CA 1
ATOM 843 C C . GLU A 1 102 ? 16.221 9.418 6.213 1.00 79.44 102 GLU A C 1
ATOM 845 O O . GLU A 1 102 ? 17.366 9.826 6.002 1.00 79.44 102 GLU A O 1
ATOM 850 N N . VAL A 1 103 ? 15.236 10.241 6.593 1.00 81.56 103 VAL A N 1
ATOM 851 C CA . VAL A 1 103 ? 15.382 11.704 6.694 1.00 81.56 103 VAL A CA 1
ATOM 852 C C . VAL A 1 103 ? 16.399 12.112 7.755 1.00 81.56 103 VAL A C 1
ATOM 854 O O . VAL A 1 103 ? 16.964 13.194 7.655 1.00 81.56 103 VAL A O 1
ATOM 857 N N . LYS A 1 104 ? 16.661 11.279 8.767 1.00 75.00 104 LYS A N 1
ATOM 858 C CA . LYS A 1 104 ? 17.717 11.541 9.753 1.00 75.00 104 LYS A CA 1
ATOM 859 C C . LYS A 1 104 ? 19.065 10.971 9.332 1.00 75.00 104 LYS A C 1
ATOM 861 O O . LYS A 1 104 ? 20.068 11.665 9.444 1.00 75.00 104 LYS A O 1
ATOM 866 N N . ALA A 1 105 ? 19.114 9.753 8.808 1.00 70.19 105 ALA A N 1
ATOM 867 C CA . ALA A 1 105 ? 20.367 9.124 8.400 1.00 70.19 105 ALA A CA 1
ATOM 868 C C . ALA A 1 105 ? 21.095 9.910 7.292 1.00 70.19 105 ALA A C 1
ATOM 870 O O . ALA A 1 105 ? 22.320 10.004 7.320 1.00 70.19 105 ALA A O 1
ATOM 871 N N . PHE A 1 106 ? 20.353 10.522 6.363 1.00 67.69 106 PHE A N 1
ATOM 872 C CA . PHE A 1 106 ? 20.906 11.278 5.235 1.00 67.69 106 P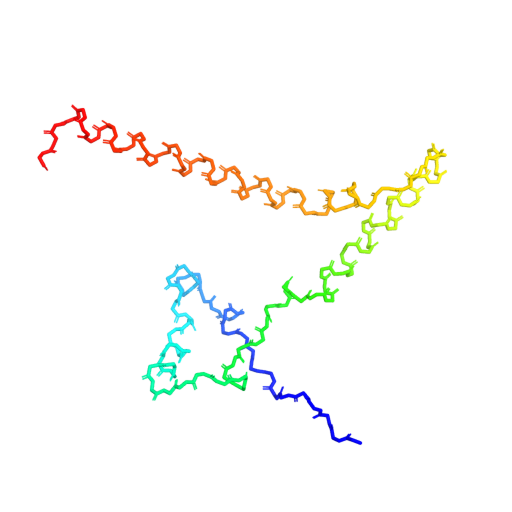HE A CA 1
ATOM 873 C C . PHE A 1 106 ? 21.619 12.599 5.615 1.00 67.69 106 PHE A C 1
ATOM 875 O O . PHE A 1 106 ? 22.739 12.829 5.162 1.00 67.69 106 PHE A O 1
ATOM 882 N N . PRO A 1 107 ? 21.059 13.480 6.468 1.00 69.19 107 PRO A N 1
ATOM 883 C CA . PRO A 1 107 ? 21.781 14.654 6.945 1.00 69.19 107 PRO A CA 1
ATOM 884 C C . PRO A 1 107 ? 22.923 14.283 7.888 1.00 69.19 107 PRO A C 1
ATOM 886 O O . PRO A 1 107 ? 23.950 14.947 7.833 1.00 69.19 107 PRO A O 1
ATOM 889 N N . TYR A 1 108 ? 22.803 13.231 8.712 1.00 70.88 108 TYR A N 1
ATOM 890 C CA . TYR A 1 108 ? 23.914 12.803 9.571 1.00 70.88 108 TYR A CA 1
ATOM 891 C C . TYR A 1 108 ? 25.091 12.246 8.763 1.00 70.88 108 TYR A C 1
ATOM 893 O O . TYR A 1 108 ? 26.233 12.539 9.106 1.00 70.88 108 TYR A O 1
ATOM 901 N N . SER A 1 109 ? 24.852 11.509 7.673 1.00 68.06 109 SER A N 1
ATOM 902 C CA . SER A 1 109 ? 25.933 11.043 6.796 1.00 68.06 109 SER A CA 1
ATOM 903 C C . SER A 1 109 ? 26.615 12.199 6.056 1.00 68.06 109 SER A C 1
ATOM 905 O O . SER A 1 109 ? 27.843 12.234 5.999 1.00 68.06 109 SER A O 1
ATOM 907 N N . ALA A 1 110 ? 25.853 13.192 5.581 1.00 71.50 110 ALA A N 1
ATOM 908 C CA . ALA A 1 110 ? 26.398 14.414 4.983 1.00 71.50 110 ALA A CA 1
ATOM 909 C C . ALA A 1 110 ? 27.208 15.260 5.991 1.00 71.50 110 ALA A C 1
ATOM 911 O O . ALA A 1 110 ? 28.273 15.775 5.653 1.00 71.50 110 ALA A O 1
ATOM 912 N N . LEU A 1 111 ? 26.750 15.361 7.245 1.00 72.31 111 LEU A N 1
ATOM 913 C CA . LEU A 1 111 ? 27.460 16.061 8.323 1.00 72.31 111 LEU A CA 1
ATOM 914 C C . LEU A 1 111 ? 28.754 15.345 8.722 1.00 72.31 111 LEU A C 1
ATOM 916 O O . LEU A 1 111 ? 29.781 15.992 8.898 1.00 72.31 111 LEU A O 1
ATOM 920 N N . ILE A 1 112 ? 28.726 14.014 8.828 1.00 71.56 112 ILE A N 1
ATOM 921 C CA . ILE A 1 112 ? 29.914 13.207 9.133 1.00 71.56 112 ILE A CA 1
ATOM 922 C C . ILE A 1 112 ? 30.942 13.315 8.002 1.00 71.56 112 ILE A C 1
ATOM 924 O O . ILE A 1 112 ? 32.115 13.514 8.292 1.00 71.56 112 ILE A O 1
ATOM 928 N N . LEU A 1 113 ? 30.528 13.269 6.731 1.00 71.94 113 LEU A N 1
ATOM 929 C CA . LEU A 1 113 ? 31.425 13.495 5.587 1.00 71.94 113 LEU A CA 1
ATOM 930 C C . LEU A 1 113 ? 32.042 14.903 5.609 1.00 71.94 113 LEU A C 1
ATOM 932 O O . LEU A 1 113 ? 33.242 15.046 5.385 1.00 71.94 113 LEU A O 1
ATOM 936 N N . SER A 1 114 ? 31.256 15.926 5.966 1.00 74.94 114 SER A N 1
ATOM 937 C CA . SER A 1 114 ? 31.743 17.305 6.099 1.00 74.94 114 SER A CA 1
ATOM 938 C C . SER A 1 114 ? 32.710 17.505 7.275 1.00 74.94 114 SER A C 1
ATOM 940 O O . SER A 1 114 ? 33.579 18.369 7.188 1.00 74.94 114 SER A O 1
ATOM 942 N N . ILE A 1 115 ? 32.567 16.750 8.370 1.00 76.69 115 ILE A N 1
ATOM 943 C CA . ILE A 1 115 ? 33.449 16.825 9.550 1.00 76.69 115 ILE A CA 1
ATOM 944 C C . ILE A 1 115 ? 34.700 15.952 9.369 1.00 76.69 115 ILE A C 1
ATOM 946 O O . ILE A 1 115 ? 35.782 16.339 9.805 1.00 76.69 115 ILE A O 1
ATOM 950 N N . CYS A 1 116 ? 34.583 14.794 8.712 1.00 74.81 116 CYS A N 1
ATOM 951 C CA . CYS A 1 116 ? 35.708 13.893 8.444 1.00 74.81 116 CYS A CA 1
ATOM 952 C C . CYS A 1 116 ? 36.658 14.393 7.345 1.00 74.81 116 CYS A C 1
ATOM 954 O O . CYS A 1 116 ? 37.704 13.778 7.159 1.00 74.81 116 CYS A O 1
ATOM 956 N N . GLY A 1 117 ? 36.342 15.494 6.650 1.00 64.00 117 GLY A N 1
ATOM 957 C CA . GLY A 1 117 ? 37.291 16.194 5.776 1.00 64.00 117 GLY A CA 1
ATOM 958 C C . GLY A 1 117 ? 37.880 15.331 4.656 1.00 64.00 117 GLY A C 1
ATOM 959 O O . GLY A 1 117 ? 39.037 15.518 4.287 1.00 64.00 117 GLY A O 1
ATOM 960 N N . ILE A 1 118 ? 37.114 14.367 4.144 1.00 63.09 118 ILE A N 1
ATOM 961 C CA . ILE A 1 118 ? 37.494 13.615 2.944 1.00 63.09 118 ILE A CA 1
ATOM 962 C C . ILE A 1 118 ? 37.143 14.520 1.748 1.00 63.09 118 ILE A C 1
ATOM 964 O O . ILE A 1 118 ? 35.998 14.976 1.704 1.00 63.09 118 ILE A O 1
ATOM 968 N N . PRO A 1 119 ? 38.103 14.854 0.861 1.00 62.03 119 PRO A N 1
ATOM 969 C CA . PRO A 1 119 ? 37.885 15.797 -0.238 1.00 62.03 119 PRO A CA 1
ATOM 970 C C . PRO A 1 119 ? 36.782 15.356 -1.205 1.00 62.03 119 PRO A C 1
ATOM 972 O O . PRO A 1 119 ? 36.576 14.129 -1.360 1.00 62.03 119 PRO A O 1
#

Radius of gyration: 22.54 Å; chains: 1; bounding box: 62×30×54 Å

Foldseek 3Di:
DPDPDQPAAAQCVVVDDPVCVVVVVSCVVVVVVVVVDPDDPNSDHDDDPCPDPVNVVVQLVVLQVVQVVVCVVVVHDRDSVVSVCVRCVVVVVVVVVVVVCVVVVVVVVVVCCVVVPDD

InterPro domains:
  IPR050173 ATP-binding cassette transporter C-like [PTHR24223] (14-104)